Protein AF-A0A4V1UES9-F1 (afdb_monomer)

Mean predicted aligned error: 3.99 Å

Foldseek 3Di:
DDPLVVLVVQLVVCVVVVVVVSNVVSVVLNVLLVCQLPDPPNVNDDDPVNSVVSVVVVVVVD

Solvent-accessible surface area (backbone atoms only — not comparable to full-atom values): 3645 Å² total; per-residue (Å²): 136,60,69,68,73,53,46,55,60,50,37,54,50,25,57,75,70,65,36,60,70,54,32,55,51,44,50,53,52,53,52,52,52,53,51,54,24,70,33,92,91,35,85,66,56,78,53,74,70,55,52,51,53,50,53,54,51,56,59,76,74,108

pLDDT: mean 88.3, std 7.36, range [53.16, 97.06]

Structure (mmCIF, N/CA/C/O backbone):
data_AF-A0A4V1UES9-F1
#
_entry.id   AF-A0A4V1UES9-F1
#
loop_
_atom_site.group_PDB
_atom_site.id
_atom_site.type_symbol
_atom_site.label_atom_id
_atom_site.label_alt_id
_atom_site.label_comp_id
_atom_site.label_asym_id
_atom_site.label_entity_id
_atom_site.label_seq_id
_atom_site.pdbx_PDB_ins_code
_atom_site.Cartn_x
_atom_site.Cartn_y
_atom_site.Cartn_z
_atom_site.occupancy
_atom_site.B_iso_or_equiv
_atom_site.auth_seq_id
_atom_site.auth_comp_id
_atom_site.auth_asym_id
_atom_site.auth_atom_id
_atom_site.pdbx_PDB_model_num
ATOM 1 N N . MET A 1 1 ? -8.680 -14.264 3.575 1.00 53.16 1 MET A N 1
ATOM 2 C CA . MET A 1 1 ? -7.354 -13.931 3.006 1.00 53.16 1 MET A CA 1
ATOM 3 C C . MET A 1 1 ? -7.152 -12.437 3.150 1.00 53.16 1 MET A C 1
ATOM 5 O O . MET A 1 1 ? -7.935 -11.697 2.571 1.00 53.16 1 MET A O 1
ATOM 9 N N . ASN A 1 2 ? -6.172 -12.030 3.954 1.00 80.19 2 ASN A N 1
ATOM 10 C CA . ASN A 1 2 ? -5.890 -10.632 4.289 1.00 80.19 2 ASN A CA 1
ATOM 11 C C . ASN A 1 2 ? -5.188 -9.935 3.102 1.00 80.19 2 ASN A C 1
ATOM 13 O O . ASN A 1 2 ? -4.352 -10.559 2.438 1.00 80.19 2 ASN A O 1
ATOM 17 N N . LEU A 1 3 ? -5.535 -8.680 2.799 1.00 83.12 3 LEU A N 1
ATOM 18 C CA . LEU A 1 3 ? -4.979 -7.928 1.664 1.00 83.12 3 LEU A CA 1
ATOM 19 C C . LEU A 1 3 ? -3.445 -7.837 1.729 1.00 83.12 3 LEU A C 1
ATOM 21 O O . LEU A 1 3 ? -2.758 -7.949 0.713 1.00 83.12 3 LEU A O 1
ATOM 25 N N . GLU A 1 4 ? -2.890 -7.713 2.931 1.00 83.25 4 GLU A N 1
ATOM 26 C CA . GLU A 1 4 ? -1.445 -7.661 3.159 1.00 83.25 4 GLU A CA 1
ATOM 27 C C . GLU A 1 4 ? -0.725 -8.935 2.690 1.00 83.25 4 GLU A C 1
ATOM 29 O O . GLU A 1 4 ? 0.345 -8.865 2.075 1.00 83.25 4 GLU A O 1
ATOM 34 N N . GLN A 1 5 ? -1.338 -10.100 2.928 1.00 86.81 5 GLN A N 1
ATOM 35 C CA . GLN A 1 5 ? -0.785 -11.395 2.527 1.00 86.81 5 GLN A CA 1
ATOM 36 C C . GLN A 1 5 ? -0.746 -11.561 1.002 1.00 86.81 5 GLN A C 1
ATOM 38 O O . GLN A 1 5 ? 0.087 -12.313 0.503 1.00 86.81 5 GLN A O 1
ATOM 43 N N . LYS A 1 6 ? -1.605 -10.849 0.260 1.00 88.56 6 LYS A N 1
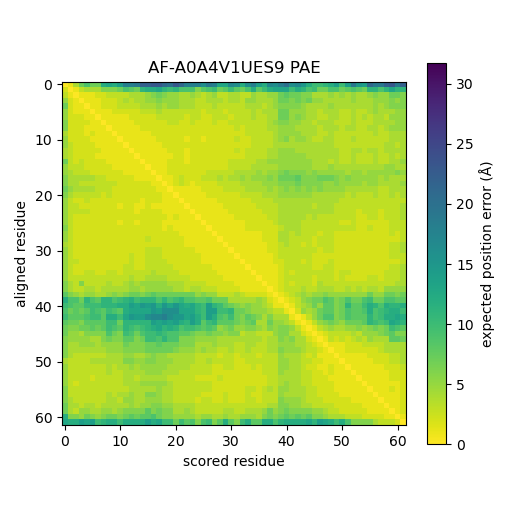ATOM 44 C CA . LYS A 1 6 ? -1.599 -10.835 -1.213 1.00 88.56 6 LYS A CA 1
ATOM 45 C C . LYS A 1 6 ?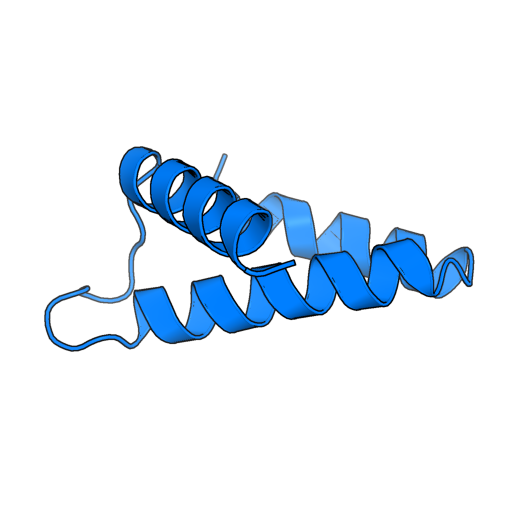 -0.572 -9.858 -1.784 1.00 88.56 6 LYS A C 1
ATOM 47 O O . LYS A 1 6 ? 0.135 -10.181 -2.734 1.00 88.56 6 LYS A O 1
ATOM 52 N N . ILE A 1 7 ? -0.413 -8.692 -1.160 1.00 91.31 7 ILE A N 1
ATOM 53 C CA . ILE A 1 7 ? 0.475 -7.639 -1.674 1.00 91.31 7 ILE A CA 1
ATOM 54 C C . ILE A 1 7 ? 1.950 -8.036 -1.606 1.00 91.31 7 ILE A C 1
ATOM 56 O O . ILE A 1 7 ? 2.718 -7.668 -2.491 1.00 91.31 7 ILE A O 1
ATOM 60 N N . MET A 1 8 ? 2.386 -8.775 -0.582 1.00 90.38 8 MET A N 1
ATOM 61 C CA . MET A 1 8 ? 3.788 -9.208 -0.483 1.00 90.38 8 MET A CA 1
ATOM 62 C C . MET A 1 8 ? 4.270 -10.057 -1.676 1.00 90.38 8 MET A C 1
ATOM 64 O O . MET A 1 8 ? 5.299 -9.698 -2.263 1.00 90.38 8 MET A O 1
ATOM 68 N N . PRO A 1 9 ? 3.604 -11.170 -2.042 1.00 94.81 9 PRO A N 1
ATOM 69 C CA . PRO A 1 9 ? 4.007 -11.974 -3.193 1.00 94.81 9 PRO A CA 1
ATOM 70 C C . PRO A 1 9 ? 3.842 -11.221 -4.519 1.00 94.81 9 PRO A C 1
ATOM 72 O O . PRO A 1 9 ? 4.726 -11.308 -5.374 1.00 94.81 9 PRO A O 1
ATOM 75 N N . GLU A 1 10 ? 2.787 -10.419 -4.678 1.00 93.44 10 GLU A N 1
ATOM 76 C CA . GLU A 1 10 ? 2.601 -9.586 -5.874 1.00 93.44 10 GLU A CA 1
ATOM 77 C C . GLU A 1 10 ? 3.710 -8.538 -6.017 1.00 93.44 10 GLU A C 1
ATOM 79 O O . GLU A 1 10 ? 4.245 -8.346 -7.107 1.00 93.44 10 GLU A O 1
ATOM 84 N N . LEU A 1 11 ? 4.139 -7.914 -4.915 1.00 93.69 11 LEU A N 1
ATOM 85 C CA . LEU A 1 11 ? 5.233 -6.944 -4.925 1.00 93.69 11 LEU A CA 1
ATOM 86 C C . LEU A 1 11 ? 6.551 -7.600 -5.336 1.00 93.69 11 LEU A C 1
ATOM 88 O O . LEU A 1 11 ? 7.279 -7.034 -6.148 1.0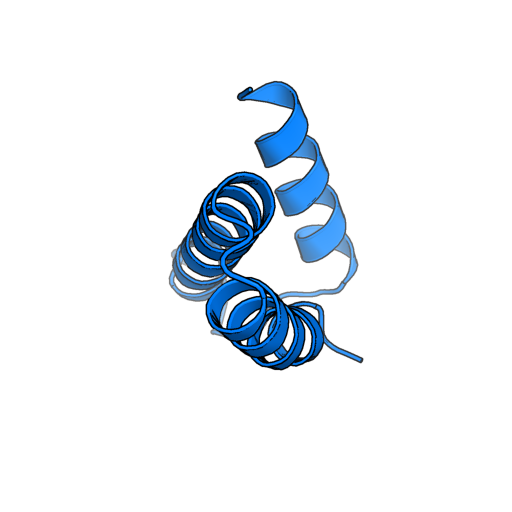0 93.69 11 LEU A O 1
ATOM 92 N N . LYS A 1 12 ? 6.856 -8.796 -4.814 1.00 94.25 12 LYS A N 1
ATOM 93 C CA . LYS A 1 12 ? 8.044 -9.555 -5.237 1.00 94.25 12 LYS A CA 1
ATOM 94 C C . LYS A 1 12 ? 7.980 -9.896 -6.725 1.00 94.25 12 LYS A C 1
ATOM 96 O O . LYS A 1 12 ? 8.969 -9.715 -7.428 1.00 94.25 12 LYS A O 1
ATOM 101 N N . THR A 1 13 ? 6.816 -10.325 -7.205 1.00 96.50 13 THR A N 1
ATOM 102 C CA . THR A 1 13 ? 6.591 -10.651 -8.619 1.00 96.50 13 THR A CA 1
ATOM 103 C C . THR A 1 13 ? 6.797 -9.424 -9.508 1.00 96.50 13 THR A C 1
ATOM 105 O O . THR A 1 13 ? 7.553 -9.491 -10.473 1.00 96.50 13 THR A O 1
ATOM 108 N N . ALA A 1 14 ? 6.224 -8.276 -9.140 1.00 96.19 14 ALA A N 1
ATOM 109 C CA . ALA A 1 14 ? 6.395 -7.019 -9.866 1.00 96.19 14 ALA A CA 1
ATOM 110 C C . ALA A 1 14 ? 7.856 -6.534 -9.863 1.00 96.19 14 ALA A C 1
ATOM 112 O O . ALA A 1 14 ? 8.347 -6.036 -10.875 1.00 96.19 14 ALA A O 1
ATOM 113 N N . MET A 1 15 ? 8.576 -6.716 -8.748 1.00 95.44 15 MET A N 1
ATOM 114 C CA . MET A 1 15 ? 10.005 -6.397 -8.658 1.00 95.44 15 MET A CA 1
ATOM 115 C C . MET A 1 15 ? 10.849 -7.277 -9.588 1.00 95.44 15 MET A C 1
ATOM 117 O O . MET A 1 15 ? 11.727 -6.756 -10.272 1.00 95.44 15 MET A O 1
ATOM 121 N N . LEU A 1 16 ? 10.572 -8.584 -9.645 1.00 96.44 16 LEU A N 1
ATOM 122 C CA . LEU A 1 16 ? 11.258 -9.513 -10.553 1.00 96.44 16 LEU A CA 1
ATOM 123 C C . LEU A 1 16 ? 10.956 -9.203 -12.024 1.00 96.44 16 LEU A C 1
ATOM 125 O O . LEU A 1 16 ? 11.860 -9.230 -12.855 1.00 96.44 16 LEU A O 1
ATOM 129 N N . ALA A 1 17 ? 9.708 -8.846 -12.330 1.00 97.06 17 ALA A N 1
ATOM 130 C CA . ALA A 1 17 ? 9.271 -8.448 -13.666 1.00 97.06 17 ALA A CA 1
ATOM 131 C C . ALA A 1 17 ? 9.756 -7.047 -14.088 1.00 97.06 17 ALA A C 1
ATOM 133 O O . ALA A 1 17 ? 9.516 -6.642 -15.222 1.00 97.06 17 ALA A O 1
ATOM 134 N N . LYS A 1 18 ? 10.424 -6.300 -13.193 1.00 95.38 18 LYS A N 1
ATOM 135 C CA . LYS A 1 18 ? 10.835 -4.897 -13.394 1.00 95.38 18 LYS A CA 1
ATOM 136 C C . LYS A 1 18 ? 9.671 -3.969 -13.778 1.00 95.38 18 LYS A C 1
ATOM 138 O O . LYS A 1 18 ? 9.867 -2.962 -14.453 1.00 95.38 18 LYS A O 1
ATOM 143 N N . ASP A 1 19 ? 8.463 -4.281 -13.316 1.00 96.25 19 ASP A N 1
ATOM 144 C CA . ASP A 1 19 ? 7.283 -3.445 -13.532 1.00 96.25 19 ASP A CA 1
ATOM 145 C C . ASP A 1 19 ? 7.256 -2.305 -12.506 1.00 96.25 19 ASP A C 1
ATOM 147 O O . ASP A 1 19 ? 6.633 -2.389 -11.444 1.00 96.25 19 ASP A O 1
ATOM 151 N N . GLU A 1 20 ? 7.959 -1.215 -12.814 1.00 93.62 20 GLU A N 1
ATOM 152 C CA . GLU A 1 20 ? 8.068 -0.066 -11.910 1.00 93.62 20 GLU A CA 1
ATOM 153 C C . GLU A 1 20 ? 6.715 0.565 -11.554 1.00 93.62 20 GLU A C 1
ATOM 155 O O . GLU A 1 20 ? 6.531 1.048 -10.429 1.00 93.62 20 GLU A O 1
ATOM 160 N N . LYS A 1 21 ? 5.747 0.542 -12.480 1.00 93.38 21 LYS A N 1
ATOM 161 C CA . LYS A 1 21 ? 4.406 1.101 -12.260 1.00 93.38 21 LYS A CA 1
ATOM 162 C C . LYS A 1 21 ? 3.660 0.290 -11.203 1.00 93.38 21 LYS A C 1
ATOM 164 O O . LYS A 1 21 ? 3.084 0.867 -10.268 1.00 93.38 21 LYS A O 1
ATOM 169 N N . SER A 1 22 ? 3.708 -1.035 -11.313 1.00 93.25 22 SER A N 1
ATOM 170 C CA . SER A 1 22 ? 3.111 -1.939 -10.329 1.00 93.25 22 SER A CA 1
ATOM 171 C C . SER A 1 22 ? 3.866 -1.906 -9.004 1.00 93.25 22 SER 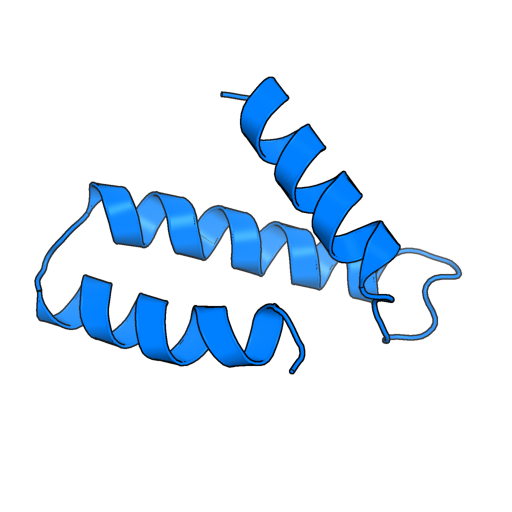A C 1
ATOM 173 O O . SER A 1 22 ? 3.234 -1.781 -7.957 1.00 93.25 22 SER A O 1
ATOM 175 N N . VAL A 1 23 ? 5.204 -1.890 -9.015 1.00 94.94 23 VAL A N 1
ATOM 176 C CA . VAL A 1 23 ? 6.024 -1.788 -7.793 1.00 94.94 23 VAL A CA 1
ATOM 177 C C . VAL A 1 23 ? 5.695 -0.521 -7.005 1.00 94.94 23 VAL A C 1
ATOM 179 O O . VAL A 1 23 ? 5.471 -0.590 -5.794 1.00 94.94 23 VAL A O 1
ATOM 182 N N . ARG A 1 24 ? 5.621 0.638 -7.670 1.00 93.12 24 ARG A N 1
ATOM 183 C CA . ARG A 1 24 ? 5.239 1.902 -7.022 1.00 93.12 24 ARG A CA 1
ATOM 184 C C . ARG A 1 24 ? 3.841 1.804 -6.419 1.00 93.12 24 ARG A C 1
ATOM 186 O O . ARG A 1 24 ? 3.616 2.251 -5.294 1.00 93.12 24 ARG A O 1
ATOM 193 N N . SER A 1 25 ? 2.916 1.185 -7.148 1.00 91.38 25 SER A N 1
ATOM 194 C CA . SER A 1 25 ? 1.532 1.053 -6.709 1.00 91.38 25 SER A CA 1
ATOM 195 C C . SER A 1 25 ? 1.384 0.151 -5.486 1.00 91.38 25 SER A C 1
ATOM 197 O O . SER A 1 25 ? 0.785 0.569 -4.496 1.00 91.38 25 SER A O 1
ATOM 199 N N . LEU A 1 26 ? 2.000 -1.029 -5.521 1.00 93.94 26 LEU A N 1
ATOM 200 C CA . LEU A 1 26 ? 1.973 -2.021 -4.448 1.00 93.94 26 LEU A CA 1
ATOM 201 C C . LEU A 1 26 ? 2.712 -1.537 -3.192 1.00 93.94 26 LEU A C 1
ATOM 203 O O . LEU A 1 26 ? 2.253 -1.781 -2.076 1.00 93.94 26 LEU A O 1
ATOM 207 N N . ARG A 1 27 ? 3.812 -0.783 -3.342 1.00 93.81 27 ARG A N 1
ATOM 208 C CA . ARG A 1 27 ? 4.504 -0.147 -2.205 1.00 93.81 27 ARG A CA 1
ATOM 209 C C . ARG A 1 27 ? 3.635 0.890 -1.502 1.00 93.81 27 ARG A C 1
ATOM 211 O O . ARG A 1 27 ? 3.610 0.905 -0.275 1.00 93.81 27 ARG A O 1
ATOM 218 N N . ALA A 1 28 ? 2.914 1.721 -2.255 1.00 92.81 28 ALA A N 1
ATOM 219 C CA . ALA A 1 28 ? 2.016 2.715 -1.672 1.00 92.81 28 ALA A CA 1
ATOM 220 C C . ALA A 1 28 ? 0.890 2.053 -0.864 1.00 92.81 28 ALA A C 1
ATOM 222 O O . ALA A 1 28 ? 0.615 2.473 0.257 1.00 92.81 28 ALA A O 1
ATOM 223 N N . ILE A 1 29 ? 0.291 0.978 -1.392 1.00 92.38 29 ILE A N 1
ATOM 224 C CA . ILE A 1 29 ? -0.747 0.238 -0.665 1.00 92.38 29 ILE A CA 1
ATOM 225 C C . ILE A 1 29 ? -0.160 -0.409 0.597 1.00 92.38 29 ILE A C 1
ATOM 227 O O . ILE A 1 29 ? -0.731 -0.262 1.674 1.00 92.38 29 ILE A O 1
ATOM 231 N N . LYS A 1 30 ? 1.014 -1.053 0.507 1.00 91.81 30 LYS A N 1
ATOM 232 C CA . LYS A 1 30 ? 1.693 -1.634 1.678 1.00 91.81 30 LYS A CA 1
ATOM 233 C C . LYS A 1 30 ? 1.961 -0.589 2.768 1.00 91.81 30 LYS A C 1
ATOM 235 O O . LYS A 1 30 ? 1.707 -0.858 3.937 1.00 91.81 30 LYS A O 1
ATOM 240 N N . ALA A 1 31 ? 2.459 0.591 2.398 1.00 92.25 31 ALA A N 1
ATOM 241 C CA . ALA A 1 31 ? 2.715 1.674 3.347 1.00 92.25 31 ALA A CA 1
ATOM 242 C C . ALA A 1 31 ? 1.423 2.14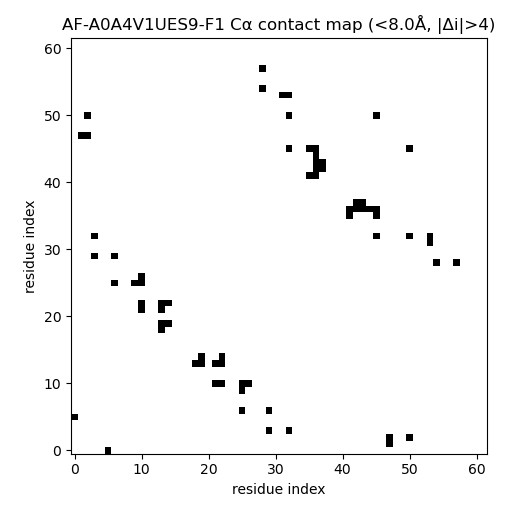4 4.032 1.00 92.25 31 ALA A C 1
ATOM 244 O O . ALA A 1 31 ? 1.392 2.303 5.249 1.00 92.25 31 ALA A O 1
ATOM 245 N N . ALA A 1 32 ? 0.343 2.294 3.267 1.00 91.44 32 ALA A N 1
ATOM 246 C CA . ALA A 1 32 ? -0.953 2.692 3.799 1.00 91.44 32 ALA A CA 1
ATOM 247 C C . ALA A 1 32 ? -1.537 1.650 4.770 1.00 91.44 32 ALA A C 1
ATOM 249 O O . ALA A 1 32 ? -2.101 2.029 5.791 1.00 91.44 32 ALA A O 1
ATOM 250 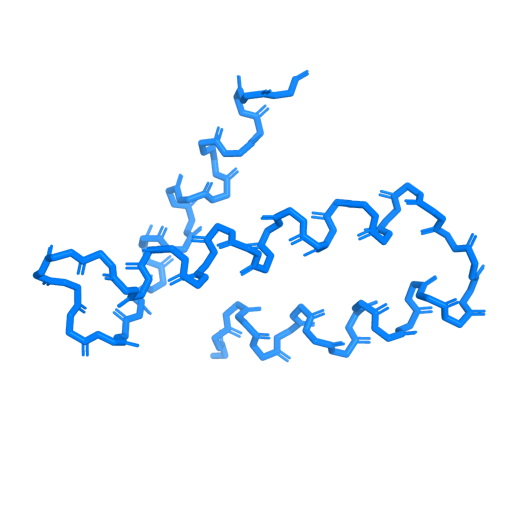N N . ILE A 1 33 ? -1.359 0.351 4.491 1.00 90.25 33 ILE A N 1
ATOM 251 C CA . ILE A 1 33 ? -1.776 -0.732 5.398 1.00 90.25 33 ILE A CA 1
ATOM 252 C C . ILE A 1 33 ? -1.003 -0.657 6.714 1.00 90.25 33 ILE A C 1
ATOM 254 O O . ILE A 1 33 ? -1.613 -0.762 7.773 1.00 90.25 33 ILE A O 1
ATOM 258 N N . ILE A 1 34 ? 0.318 -0.445 6.662 1.00 89.81 34 ILE A N 1
ATOM 259 C CA . ILE A 1 34 ? 1.140 -0.298 7.872 1.00 89.81 34 ILE A CA 1
ATOM 260 C C . ILE A 1 34 ? 0.622 0.869 8.710 1.00 89.81 34 ILE A C 1
ATOM 262 O O . ILE A 1 34 ? 0.323 0.674 9.882 1.00 89.81 34 ILE A O 1
ATOM 266 N N . VAL A 1 35 ? 0.438 2.042 8.095 1.00 89.88 35 VAL A N 1
ATOM 267 C CA . VAL A 1 35 ? -0.083 3.231 8.786 1.00 89.88 35 VAL A CA 1
ATOM 268 C C . VAL A 1 35 ? -1.447 2.957 9.412 1.00 89.88 35 VAL A C 1
ATOM 270 O O . VAL A 1 35 ? -1.676 3.341 10.553 1.00 89.88 35 VAL A O 1
ATOM 273 N N . ALA A 1 36 ? -2.342 2.277 8.695 1.00 88.75 36 ALA A N 1
ATOM 274 C CA . ALA A 1 36 ? -3.677 1.971 9.189 1.00 88.75 36 ALA A CA 1
ATOM 275 C C . ALA A 1 36 ? -3.655 0.972 10.360 1.00 88.75 36 ALA A C 1
ATOM 277 O O . ALA A 1 36 ? -4.422 1.133 11.300 1.00 88.75 36 ALA A O 1
ATOM 278 N N . LYS A 1 37 ? -2.742 -0.007 10.354 1.00 86.19 37 LYS A N 1
ATOM 279 C CA . LYS A 1 37 ? -2.552 -0.946 11.474 1.00 86.19 37 LYS A CA 1
ATOM 280 C C . LYS A 1 37 ? -1.916 -0.304 12.702 1.00 86.19 37 LYS A C 1
ATOM 282 O O . LYS A 1 37 ? -2.207 -0.715 13.821 1.00 86.19 37 LYS A O 1
ATOM 287 N N . THR A 1 38 ? -1.025 0.663 12.493 1.00 87.81 38 THR A N 1
ATOM 288 C CA . THR A 1 38 ? -0.342 1.391 13.571 1.00 87.81 38 THR A CA 1
ATOM 289 C C . THR A 1 38 ? -1.100 2.636 14.022 1.00 87.81 38 THR A C 1
ATOM 291 O O . THR A 1 38 ? -0.617 3.348 14.897 1.00 87.81 38 THR A O 1
ATOM 294 N N . ALA A 1 39 ? -2.245 2.941 13.408 1.00 87.19 39 ALA A N 1
ATOM 295 C CA . ALA A 1 39 ? -3.065 4.071 13.804 1.00 87.19 39 ALA A CA 1
ATOM 296 C C . ALA A 1 39 ? -3.610 3.863 15.222 1.00 87.19 39 ALA A C 1
ATOM 298 O O . ALA A 1 39 ? -3.897 2.742 15.654 1.00 87.19 39 ALA A O 1
ATOM 299 N N . GLU A 1 40 ? -3.756 4.965 15.947 1.00 79.38 40 GLU A N 1
ATOM 300 C CA . GLU A 1 40 ? -4.281 4.953 17.304 1.00 79.38 40 GLU A CA 1
ATOM 301 C C . GLU A 1 40 ? -5.692 4.337 17.319 1.00 79.38 40 GLU A C 1
ATOM 303 O O . GLU A 1 40 ? -6.563 4.726 16.541 1.00 79.38 40 GLU A O 1
ATOM 308 N N . GLY A 1 41 ? -5.899 3.314 18.154 1.00 76.12 41 GLY A N 1
ATOM 309 C CA . GLY A 1 41 ? -7.164 2.575 18.234 1.00 76.12 41 GLY A CA 1
ATOM 310 C C . GLY A 1 41 ? -7.358 1.440 17.215 1.00 76.12 41 GLY A C 1
ATOM 311 O O . GLY A 1 41 ? -8.372 0.752 17.290 1.00 76.12 41 GLY A O 1
ATOM 31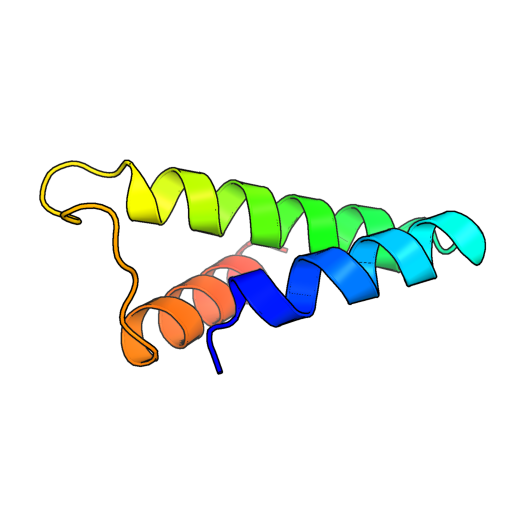2 N N . ALA A 1 42 ? -6.411 1.187 16.302 1.00 76.50 42 ALA A N 1
ATOM 313 C CA . ALA A 1 42 ? -6.542 0.125 15.293 1.00 76.50 42 ALA A CA 1
ATOM 314 C C . ALA A 1 42 ? -6.273 -1.298 15.825 1.00 76.5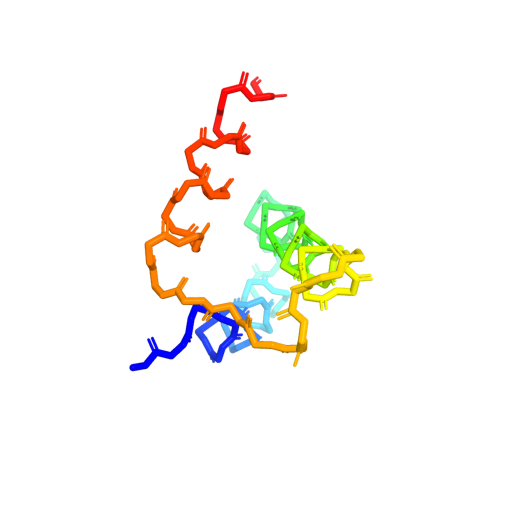0 42 ALA A C 1
ATOM 316 O O . ALA A 1 42 ? -6.689 -2.276 15.213 1.00 76.50 42 ALA A O 1
ATOM 317 N N . GLY A 1 43 ? -5.565 -1.444 16.951 1.00 75.44 43 GLY A N 1
ATOM 318 C CA . GLY A 1 43 ? -5.332 -2.753 17.580 1.00 75.44 43 GLY A CA 1
ATOM 319 C C . GLY A 1 43 ? -4.447 -3.722 16.778 1.00 75.44 43 GLY A C 1
ATOM 320 O O . GLY A 1 43 ? -4.377 -4.896 17.123 1.00 75.44 43 GLY A O 1
ATOM 321 N N . GLY A 1 44 ? -3.764 -3.255 15.725 1.00 74.94 44 GLY A N 1
ATOM 322 C CA . GLY A 1 44 ? -2.822 -4.049 14.924 1.00 74.94 44 GLY A CA 1
ATOM 323 C C . GLY A 1 44 ? -3.451 -4.915 13.826 1.00 74.94 44 GLY A C 1
ATOM 324 O O . GLY A 1 44 ? -2.729 -5.414 12.957 1.00 74.94 44 GLY A O 1
ATOM 325 N N . GLU A 1 45 ? -4.777 -5.044 13.798 1.00 77.62 45 GLU A N 1
ATOM 326 C CA . GLU A 1 45 ? -5.507 -5.790 12.772 1.00 77.62 45 GLU A CA 1
ATOM 327 C C . GLU A 1 45 ? -6.375 -4.864 11.919 1.00 77.62 45 GLU A C 1
ATOM 329 O O . GLU A 1 45 ? -7.038 -3.961 12.420 1.00 77.62 45 GLU A O 1
ATOM 334 N N . LEU A 1 46 ? -6.389 -5.108 10.606 1.00 81.44 46 LEU A N 1
ATOM 335 C CA . LEU A 1 46 ? -7.304 -4.434 9.689 1.00 81.44 46 LEU A CA 1
ATOM 336 C C . LEU A 1 46 ? -8.449 -5.379 9.331 1.00 81.44 46 LEU A C 1
ATOM 338 O O . LEU A 1 46 ? -8.209 -6.500 8.878 1.00 81.44 46 LEU A O 1
ATOM 342 N N . LYS A 1 47 ? -9.692 -4.916 9.489 1.00 84.44 47 LYS A N 1
ATOM 343 C CA . LYS A 1 47 ? -10.863 -5.633 8.975 1.00 84.44 47 LYS A CA 1
ATOM 344 C C . LYS A 1 47 ? -10.942 -5.470 7.459 1.00 84.44 47 LYS A C 1
ATOM 346 O O . LYS A 1 47 ? -10.548 -4.441 6.915 1.00 84.44 47 LYS A O 1
ATOM 351 N N . ALA A 1 48 ? -11.537 -6.447 6.778 1.00 82.75 48 ALA A N 1
ATOM 352 C CA . ALA A 1 48 ? -11.693 -6.423 5.319 1.00 82.75 48 ALA A CA 1
ATOM 353 C C . ALA A 1 48 ? -12.433 -5.169 4.802 1.00 82.75 48 ALA A C 1
ATOM 355 O O . ALA A 1 48 ? -12.132 -4.656 3.728 1.00 82.75 48 ALA A O 1
ATOM 356 N N . GLU A 1 49 ? -13.381 -4.635 5.574 1.00 84.62 49 GLU A N 1
ATOM 357 C CA . GLU A 1 49 ? -14.090 -3.396 5.227 1.00 84.62 49 GLU A CA 1
ATOM 358 C C . GLU A 1 49 ? -13.168 -2.170 5.236 1.00 84.62 49 GLU A C 1
ATOM 360 O O . GLU A 1 49 ? -13.261 -1.304 4.361 1.00 84.62 49 GLU A O 1
ATOM 365 N N . ASP A 1 50 ? -12.248 -2.109 6.198 1.00 87.00 50 ASP A N 1
ATOM 366 C CA . ASP A 1 50 ? -11.275 -1.025 6.316 1.00 87.00 50 ASP A CA 1
ATOM 367 C C . ASP A 1 50 ? -10.200 -1.134 5.232 1.00 87.00 50 ASP A C 1
ATOM 369 O O . ASP A 1 50 ? -9.762 -0.115 4.698 1.00 87.00 50 ASP A O 1
ATOM 373 N N . GLU A 1 51 ? -9.845 -2.356 4.820 1.00 86.12 51 GLU A N 1
ATOM 374 C CA . GLU A 1 51 ? -8.979 -2.600 3.661 1.00 86.12 51 GLU A CA 1
ATOM 375 C C . GLU A 1 51 ? -9.599 -2.031 2.374 1.00 86.12 51 GLU A C 1
ATOM 377 O O . GLU A 1 51 ? -8.925 -1.339 1.607 1.00 86.12 51 GLU A O 1
ATOM 382 N N . ILE A 1 52 ? -10.898 -2.257 2.148 1.00 88.88 52 ILE A N 1
ATOM 383 C CA . ILE A 1 52 ? -11.612 -1.721 0.979 1.00 88.88 52 ILE A CA 1
ATOM 384 C C . ILE A 1 52 ? -11.657 -0.190 1.028 1.00 88.88 52 ILE A C 1
ATOM 386 O O . ILE A 1 52 ? -11.347 0.466 0.030 1.00 88.88 52 ILE A O 1
ATOM 390 N N . LYS A 1 53 ? -11.999 0.400 2.181 1.00 89.81 53 LYS A N 1
ATOM 391 C CA . LYS A 1 53 ? -12.022 1.864 2.350 1.00 89.81 53 LYS A CA 1
ATOM 392 C C . LYS A 1 53 ? -10.641 2.485 2.131 1.00 89.81 53 LYS A C 1
ATOM 394 O O . LYS A 1 53 ? -10.534 3.534 1.493 1.00 89.81 53 LYS A O 1
ATOM 399 N N . LEU A 1 54 ? -9.584 1.834 2.615 1.00 90.62 54 LEU A N 1
ATOM 400 C CA . LEU A 1 54 ? -8.200 2.253 2.407 1.00 90.62 54 LEU A CA 1
ATOM 401 C C . LEU A 1 54 ? -7.853 2.284 0.914 1.00 90.62 54 LEU A C 1
ATOM 403 O O . LEU A 1 54 ? -7.358 3.297 0.420 1.00 90.62 54 LEU A O 1
ATOM 407 N N . LEU A 1 55 ? -8.162 1.210 0.182 1.00 89.62 55 LEU A N 1
ATOM 408 C CA . LEU A 1 55 ? -7.935 1.132 -1.263 1.00 89.62 55 LEU A CA 1
ATOM 409 C C . LEU A 1 55 ? -8.717 2.208 -2.025 1.00 89.62 55 LEU A C 1
ATOM 411 O O . LEU A 1 55 ? -8.153 2.889 -2.881 1.00 89.62 55 LEU A O 1
ATOM 415 N N . GLN A 1 56 ? -9.989 2.421 -1.681 1.00 90.88 56 GLN A N 1
ATOM 416 C CA . GLN A 1 56 ? -10.808 3.482 -2.274 1.00 90.88 56 GLN A CA 1
ATOM 417 C C . GLN A 1 56 ? -10.207 4.873 -2.035 1.00 90.88 56 GLN A C 1
ATOM 419 O O . GLN A 1 56 ? -10.192 5.703 -2.945 1.00 90.88 56 GLN A O 1
ATOM 424 N N . LYS A 1 57 ? -9.688 5.137 -0.829 1.00 91.31 57 LYS A N 1
ATOM 425 C CA . LYS A 1 57 ? -9.015 6.402 -0.507 1.00 91.31 57 LYS A CA 1
ATOM 426 C C . LYS A 1 57 ? -7.747 6.589 -1.338 1.00 91.31 57 LYS A C 1
ATOM 428 O O . LYS A 1 57 ? -7.546 7.671 -1.880 1.00 91.31 57 LYS A O 1
ATOM 433 N N . LEU A 1 58 ? -6.929 5.546 -1.480 1.00 89.06 58 LEU A N 1
ATOM 434 C CA . LEU A 1 58 ? -5.701 5.594 -2.280 1.00 89.06 58 LEU A CA 1
ATOM 435 C C . LEU A 1 58 ? -5.968 5.863 -3.763 1.00 89.06 58 LEU A C 1
ATOM 437 O O . LEU A 1 58 ? -5.178 6.561 -4.393 1.00 89.06 58 LEU A O 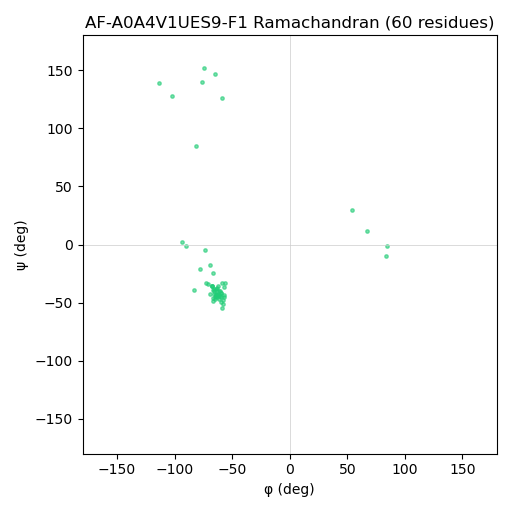1
ATOM 441 N N . ILE A 1 59 ? -7.068 5.342 -4.315 1.00 89.88 59 ILE A N 1
ATOM 442 C CA . ILE A 1 59 ? -7.476 5.626 -5.699 1.00 89.88 59 ILE A CA 1
ATOM 443 C C . ILE A 1 59 ? -7.854 7.100 -5.862 1.00 89.88 59 ILE A C 1
ATOM 445 O O . ILE A 1 59 ? -7.441 7.721 -6.829 1.00 89.88 59 ILE A O 1
ATOM 449 N N . LYS A 1 60 ? -8.589 7.681 -4.905 1.00 91.44 60 LYS A N 1
ATOM 450 C CA . LYS A 1 60 ? -8.999 9.097 -4.952 1.00 91.44 60 LYS A CA 1
ATOM 451 C C . LYS A 1 60 ? -7.843 10.092 -4.777 1.00 91.44 60 LYS A C 1
ATOM 453 O O . LYS A 1 60 ? -8.027 11.271 -5.048 1.00 91.44 60 LYS A O 1
ATOM 458 N N . GLN A 1 61 ? -6.695 9.648 -4.264 1.00 85.56 61 GLN A N 1
ATOM 459 C CA . GLN A 1 61 ? -5.510 10.483 -4.019 1.00 85.56 61 GLN A CA 1
ATOM 460 C C . GLN A 1 61 ? -4.499 10.480 -5.180 1.00 85.56 61 GLN A C 1
ATOM 462 O O . GLN A 1 61 ? -3.436 11.087 -5.049 1.00 85.56 61 GLN A O 1
ATOM 467 N N . ARG A 1 62 ? -4.793 9.782 -6.280 1.00 76.94 62 ARG A N 1
ATOM 468 C CA . ARG A 1 62 ? -3.969 9.733 -7.495 1.00 76.94 62 ARG A CA 1
ATOM 469 C C . ARG A 1 62 ? -4.680 10.393 -8.659 1.00 76.94 62 ARG A C 1
ATOM 471 O O . ARG A 1 62 ? -3.941 10.874 -9.542 1.00 76.94 62 ARG A O 1
#

Sequence (62 aa):
MNLEQKIMPELKTAMLAKDEKSVRSLRAIKAAIIVAKTAEGAGGELKAEDEIKLLQKLIKQR

Radius of gyration: 12.07 Å; Cα contacts (8 Å, |Δi|>4): 35; chains: 1; bounding box: 25×24×32 Å

Secondary structure (DSSP, 8-state):
--HHHHHHHHHHHHHHTT-HHHHHHHHHHHHHHHHHHSSTT-TT---HHHHHHHHHHHHHT-

Nearest PDB structures (foldseek):
  3d0c-assembly1_B  TM=5.496E-01  e=5.078E+00  Oceanobacillus iheyensis HTE831
  5vny-assembly1_A  TM=5.608E-01  e=7.365E+00  Drosophila melanogaster
  3a98-assembly2_C  TM=4.289E-01  e=4.773E+00  Homo sapiens